Protein AF-A0A8J7W467-F1 (afdb_monomer)

Organism: NCBI:txid2818044

Nearest PDB structures (foldseek):
  3leo-assembly1_A  TM=3.053E-01  e=1.108E+00  Homo sapiens
  3s84-assembly1_A  TM=3.908E-01  e=4.730E+00  Homo sapiens

Radius of gyration: 17.19 Å; Cα contacts (8 Å, |Δi|>4): 139; chains: 1; bounding box: 41×31×49 Å

Structure (mmCIF, N/CA/C/O backbone):
data_AF-A0A8J7W467-F1
#
_entry.id   AF-A0A8J7W467-F1
#
loop_
_atom_site.group_PDB
_atom_site.id
_atom_site.type_symbol
_atom_site.label_atom_id
_atom_site.label_alt_id
_atom_site.label_comp_id
_atom_site.label_asym_id
_atom_site.label_entity_id
_atom_site.label_seq_id
_atom_site.pdbx_PDB_ins_code
_atom_site.Cartn_x
_atom_site.Cartn_y
_atom_site.Cartn_z
_atom_site.occupancy
_atom_site.B_iso_or_equiv
_atom_site.auth_seq_id
_atom_site.auth_comp_id
_atom_site.auth_asym_id
_atom_site.auth_atom_id
_atom_site.pdbx_PDB_model_num
ATOM 1 N N . MET A 1 1 ? -21.017 16.724 12.063 1.00 42.22 1 MET A N 1
ATOM 2 C CA . MET A 1 1 ? -20.110 16.204 11.016 1.00 42.22 1 MET A CA 1
ATOM 3 C C . MET A 1 1 ? -18.744 16.895 11.123 1.00 42.22 1 MET A C 1
ATOM 5 O O . MET A 1 1 ? -18.321 17.548 10.190 1.00 42.22 1 MET A O 1
ATOM 9 N N . ASN A 1 2 ? -18.079 16.791 12.285 1.00 48.69 2 ASN A N 1
ATOM 10 C CA . ASN A 1 2 ? -16.780 17.417 12.585 1.00 48.69 2 ASN A CA 1
ATOM 11 C C . ASN A 1 2 ? -16.008 16.521 13.569 1.00 48.69 2 ASN A C 1
ATOM 13 O O . ASN A 1 2 ? -16.052 16.735 14.772 1.00 48.69 2 ASN A O 1
ATOM 17 N N . HIS A 1 3 ? -15.360 15.471 13.064 1.00 46.41 3 HIS A N 1
ATOM 18 C CA . HIS A 1 3 ? -14.380 14.682 13.828 1.00 46.41 3 HIS A CA 1
ATOM 19 C C . HIS A 1 3 ? -13.317 14.050 12.914 1.00 46.41 3 HIS A C 1
ATOM 21 O O . HIS A 1 3 ? -12.731 13.018 13.239 1.00 46.41 3 HIS A O 1
ATOM 27 N N . LEU A 1 4 ? -13.049 14.675 11.763 1.00 53.81 4 LEU A N 1
ATOM 28 C CA . LEU A 1 4 ? -11.919 14.307 10.920 1.00 53.81 4 LEU A CA 1
ATOM 29 C C . LEU A 1 4 ? -10.632 14.668 11.674 1.00 53.81 4 LEU A C 1
ATOM 31 O O . LEU A 1 4 ? -10.188 15.814 11.691 1.00 53.81 4 LEU A O 1
ATOM 35 N N . ASN A 1 5 ? -10.087 13.679 12.377 1.00 59.66 5 ASN A N 1
ATOM 36 C CA . ASN A 1 5 ? -8.847 13.757 13.138 1.00 59.66 5 ASN A CA 1
ATOM 37 C C . ASN A 1 5 ? -7.756 14.354 12.243 1.00 59.66 5 ASN A C 1
ATOM 39 O O . ASN A 1 5 ? -7.439 13.731 11.240 1.00 59.66 5 ASN A O 1
ATOM 43 N N . LYS A 1 6 ? -7.152 15.497 12.593 1.00 59.50 6 LYS A N 1
ATOM 44 C CA . LYS A 1 6 ? -6.148 16.233 11.782 1.00 59.50 6 LYS A CA 1
ATOM 45 C C . LYS A 1 6 ? -5.041 15.348 11.153 1.00 59.50 6 LYS A C 1
ATOM 47 O O . LYS A 1 6 ? -4.433 15.723 10.159 1.00 59.50 6 LYS A O 1
ATOM 52 N N . ASN A 1 7 ? -4.842 14.141 11.683 1.00 75.50 7 ASN A N 1
ATOM 53 C CA . ASN A 1 7 ? -3.916 13.113 11.215 1.00 75.50 7 ASN A CA 1
ATOM 54 C C . ASN A 1 7 ? -4.375 12.291 9.983 1.00 75.50 7 ASN A C 1
ATOM 56 O O . ASN A 1 7 ? -3.542 11.570 9.439 1.00 75.50 7 ASN A O 1
ATOM 60 N N . TYR A 1 8 ? -5.632 12.357 9.511 1.00 81.38 8 TYR A N 1
ATOM 61 C CA . TYR A 1 8 ? -6.078 11.564 8.340 1.00 81.38 8 TYR A CA 1
ATOM 62 C C . TYR A 1 8 ? -5.351 11.982 7.054 1.00 81.38 8 TYR A C 1
ATOM 64 O O . TYR A 1 8 ? -4.983 11.138 6.237 1.00 81.38 8 TYR A O 1
ATOM 72 N N . TRP A 1 9 ? -5.097 13.283 6.898 1.00 83.75 9 TRP A N 1
ATOM 73 C CA . TRP A 1 9 ? -4.407 13.827 5.731 1.00 83.75 9 TRP A CA 1
ATOM 74 C C . TRP A 1 9 ? -2.929 13.420 5.717 1.00 83.75 9 TRP A C 1
ATOM 76 O O . TRP A 1 9 ? -2.364 13.116 4.671 1.00 83.75 9 TRP A O 1
ATOM 86 N N . PHE A 1 10 ? -2.327 13.314 6.904 1.00 87.38 10 PHE A N 1
ATOM 87 C CA . PHE A 1 10 ? -0.967 12.812 7.061 1.00 87.38 10 PHE A CA 1
ATOM 88 C C . PHE A 1 10 ? -0.869 11.320 6.705 1.00 87.38 10 PHE A C 1
ATOM 90 O O . PHE A 1 10 ? 0.036 10.924 5.977 1.00 87.38 10 PHE A O 1
ATOM 97 N N . GLN A 1 11 ? -1.842 10.506 7.135 1.00 88.00 11 GLN A N 1
ATOM 98 C CA . GLN A 1 11 ? -1.940 9.094 6.740 1.00 88.00 11 GLN A CA 1
ATOM 99 C C . GLN A 1 11 ? -2.128 8.938 5.226 1.00 88.00 11 GLN A C 1
ATOM 101 O O . GLN A 1 11 ? -1.438 8.139 4.599 1.00 88.00 11 GLN A O 1
ATOM 106 N N . PHE A 1 12 ? -3.009 9.747 4.629 1.00 92.12 12 PHE A N 1
ATOM 107 C CA . PHE A 1 12 ? -3.215 9.784 3.181 1.00 92.12 12 PHE A CA 1
ATOM 108 C C . PHE A 1 12 ? -1.903 10.045 2.429 1.00 92.12 12 PHE A C 1
ATOM 110 O O . PHE A 1 12 ? -1.560 9.297 1.512 1.00 92.12 12 PHE A O 1
ATOM 117 N N . LEU A 1 13 ? -1.151 11.071 2.839 1.00 92.00 13 LEU A N 1
ATOM 118 C CA . LEU A 1 13 ? 0.124 11.416 2.213 1.00 92.00 13 LEU A CA 1
ATOM 119 C C . LEU A 1 13 ? 1.161 10.307 2.367 1.00 92.00 13 LEU A C 1
ATOM 121 O O . LEU A 1 13 ? 1.781 9.932 1.377 1.00 92.00 13 LEU A O 1
ATOM 125 N N . ILE A 1 14 ? 1.325 9.754 3.572 1.00 92.50 14 ILE A N 1
ATOM 126 C CA . ILE A 1 14 ? 2.280 8.665 3.820 1.00 92.50 14 ILE A CA 1
ATOM 127 C C . ILE A 1 14 ? 1.981 7.473 2.913 1.00 92.50 14 ILE A C 1
ATOM 129 O O . ILE A 1 14 ? 2.880 6.984 2.233 1.00 92.50 14 ILE A O 1
ATOM 133 N N . PHE A 1 15 ? 0.724 7.027 2.865 1.00 92.88 15 PHE A N 1
ATOM 134 C CA . PHE A 1 15 ? 0.342 5.875 2.051 1.00 92.88 15 PHE A CA 1
ATOM 135 C C . PHE A 1 15 ? 0.471 6.144 0.557 1.00 92.88 15 PHE A C 1
ATOM 137 O O . PHE A 1 15 ? 0.941 5.274 -0.173 1.00 92.88 15 PHE A O 1
ATOM 144 N N . THR A 1 16 ? 0.102 7.343 0.106 1.00 93.25 16 THR A N 1
ATOM 145 C CA . THR A 1 16 ? 0.242 7.737 -1.300 1.00 93.25 16 THR A CA 1
ATOM 146 C C . THR A 1 16 ? 1.711 7.746 -1.709 1.00 93.25 16 THR A C 1
ATOM 148 O O . THR A 1 16 ? 2.073 7.118 -2.698 1.00 93.25 16 THR A O 1
ATOM 151 N N . ILE A 1 17 ? 2.576 8.400 -0.927 1.00 94.19 17 ILE A N 1
ATOM 152 C CA . ILE A 1 17 ? 4.014 8.488 -1.213 1.00 94.19 17 ILE A CA 1
ATOM 153 C C . ILE A 1 17 ? 4.657 7.100 -1.151 1.00 94.19 17 ILE A C 1
ATOM 155 O O . ILE A 1 17 ? 5.427 6.746 -2.039 1.00 94.19 17 ILE A O 1
ATOM 159 N N . SER A 1 18 ? 4.325 6.297 -0.137 1.00 93.31 18 SER A N 1
ATOM 160 C CA . SER A 1 18 ? 4.877 4.951 0.026 1.00 93.31 18 SER A CA 1
ATOM 161 C C . SER A 1 18 ? 4.454 4.011 -1.105 1.00 93.31 18 SER A C 1
ATOM 163 O O . SER A 1 18 ? 5.307 3.324 -1.664 1.00 93.31 18 SER A O 1
ATOM 165 N N . SER A 1 19 ? 3.173 4.019 -1.486 1.00 92.75 19 SER A N 1
ATOM 166 C CA . SER A 1 19 ? 2.662 3.189 -2.586 1.00 92.75 19 SER A CA 1
ATOM 167 C C . SER A 1 19 ? 3.256 3.625 -3.920 1.00 92.75 19 SER A C 1
ATOM 169 O O . SER A 1 19 ? 3.707 2.787 -4.697 1.00 92.75 19 SER A O 1
ATOM 171 N N . PHE A 1 20 ? 3.335 4.937 -4.156 1.00 93.06 20 PHE A N 1
ATOM 172 C CA . PHE A 1 20 ? 3.939 5.478 -5.368 1.00 93.06 20 PHE A CA 1
ATOM 173 C C . PHE A 1 20 ? 5.413 5.103 -5.468 1.00 93.06 20 PHE A C 1
ATOM 175 O O . PHE A 1 20 ? 5.857 4.651 -6.520 1.00 93.06 20 PHE A O 1
ATOM 182 N N . ALA A 1 21 ? 6.161 5.228 -4.368 1.00 91.81 21 ALA A N 1
ATOM 183 C CA . ALA A 1 21 ? 7.556 4.818 -4.315 1.00 91.81 21 ALA A CA 1
ATOM 184 C C . ALA A 1 21 ? 7.711 3.327 -4.639 1.00 91.81 21 ALA A C 1
ATOM 186 O O . ALA A 1 21 ? 8.550 2.983 -5.464 1.00 91.81 21 ALA A O 1
ATOM 187 N N . MET A 1 22 ? 6.881 2.448 -4.070 1.00 91.81 22 MET A N 1
ATOM 188 C CA . MET A 1 22 ? 6.924 1.014 -4.379 1.00 91.81 22 MET A CA 1
ATOM 189 C C . MET A 1 22 ? 6.645 0.722 -5.863 1.00 91.81 22 MET A C 1
ATOM 191 O O . MET A 1 22 ? 7.443 0.058 -6.522 1.00 91.81 22 MET A O 1
ATOM 195 N N . ILE A 1 23 ? 5.574 1.281 -6.436 1.00 89.94 23 ILE A N 1
ATOM 196 C CA . ILE A 1 23 ? 5.261 1.091 -7.864 1.00 89.94 23 ILE A CA 1
ATOM 197 C C . ILE A 1 23 ? 6.405 1.612 -8.744 1.00 89.94 23 ILE A C 1
ATOM 199 O O . ILE A 1 23 ? 6.855 0.932 -9.668 1.00 89.94 23 ILE A O 1
ATOM 203 N N . PHE A 1 24 ? 6.910 2.807 -8.434 1.00 87.81 24 PHE A N 1
ATOM 204 C CA . PHE A 1 24 ? 7.985 3.438 -9.188 1.00 87.81 24 PHE A CA 1
ATOM 205 C C . PHE A 1 24 ? 9.284 2.628 -9.141 1.00 87.81 24 PHE A C 1
ATOM 207 O O . PHE A 1 24 ? 9.931 2.460 -10.175 1.00 87.81 24 PHE A O 1
ATOM 214 N N . LEU A 1 25 ? 9.654 2.101 -7.969 1.00 86.25 25 LEU A N 1
ATOM 215 C CA . LEU A 1 25 ? 10.818 1.227 -7.812 1.00 86.25 25 LEU A CA 1
ATOM 216 C C . LEU A 1 25 ? 10.654 -0.054 -8.635 1.00 86.25 25 LEU A C 1
ATOM 218 O O . LEU A 1 25 ? 11.575 -0.418 -9.362 1.00 86.25 25 LEU A O 1
ATOM 222 N N . GLY A 1 26 ? 9.476 -0.684 -8.595 1.00 81.44 26 GLY A N 1
ATOM 223 C CA . GLY A 1 26 ? 9.186 -1.865 -9.410 1.00 81.44 26 GLY A CA 1
ATOM 224 C C . GLY A 1 26 ? 9.409 -1.618 -10.895 1.00 81.44 26 GLY A C 1
ATOM 225 O O . GLY A 1 26 ? 10.168 -2.320 -11.548 1.00 81.44 26 GLY A O 1
ATOM 226 N N . ILE A 1 27 ? 8.802 -0.571 -11.435 1.00 80.44 27 ILE A N 1
ATOM 227 C CA . ILE A 1 27 ? 8.792 -0.369 -12.887 1.00 80.44 27 ILE A CA 1
ATOM 228 C C . ILE A 1 27 ? 10.126 0.189 -13.388 1.00 80.44 27 ILE A C 1
ATOM 230 O O . ILE A 1 27 ? 10.632 -0.237 -14.426 1.00 80.44 27 ILE A O 1
ATOM 234 N N . ARG A 1 28 ? 10.720 1.140 -12.658 1.00 77.62 28 ARG A N 1
ATOM 235 C CA . ARG A 1 28 ? 11.944 1.811 -13.107 1.00 77.62 28 ARG A CA 1
ATOM 236 C C . ARG A 1 28 ? 13.196 0.980 -12.860 1.00 77.62 28 ARG A C 1
ATOM 238 O O . ARG A 1 28 ? 14.083 0.981 -13.706 1.00 77.62 28 ARG A O 1
ATOM 245 N N . ILE A 1 29 ? 13.301 0.346 -11.692 1.00 71.62 29 ILE A N 1
ATOM 246 C CA . ILE A 1 29 ? 14.526 -0.355 -11.289 1.00 71.62 29 ILE A CA 1
ATOM 247 C C . ILE A 1 29 ? 14.471 -1.820 -11.705 1.00 71.62 29 ILE A C 1
ATOM 249 O O . ILE A 1 29 ? 15.485 -2.337 -12.157 1.00 71.62 29 ILE A O 1
ATOM 253 N N . ILE A 1 30 ? 13.314 -2.478 -11.571 1.00 70.19 30 ILE A N 1
ATOM 254 C CA . ILE A 1 30 ? 13.206 -3.922 -11.823 1.00 70.19 30 ILE A CA 1
ATOM 255 C C . ILE A 1 30 ? 12.882 -4.205 -13.292 1.00 70.19 30 ILE A C 1
ATOM 257 O O . ILE A 1 30 ? 13.558 -5.026 -13.902 1.00 70.19 30 ILE A O 1
ATOM 261 N N . SER A 1 31 ? 11.912 -3.502 -13.888 1.00 67.25 31 SER A N 1
ATOM 262 C CA . SER A 1 31 ? 11.560 -3.712 -15.306 1.00 67.25 31 SER A CA 1
ATOM 263 C C . SER A 1 31 ? 12.447 -2.934 -16.295 1.00 67.25 31 SER A C 1
ATOM 265 O O . SER A 1 31 ? 12.306 -3.129 -17.500 1.00 67.25 31 SER A O 1
ATOM 267 N N . TYR A 1 32 ? 13.338 -2.044 -15.823 1.00 68.56 32 TYR A N 1
ATOM 268 C CA . TYR A 1 32 ? 14.253 -1.195 -16.622 1.00 68.56 32 TYR A CA 1
ATOM 269 C C . TYR A 1 32 ? 13.603 -0.435 -17.797 1.00 68.56 32 TYR A C 1
ATOM 271 O O . TYR A 1 32 ? 14.279 -0.017 -18.740 1.00 68.56 32 TYR A O 1
ATOM 279 N N . LYS A 1 33 ? 12.285 -0.227 -17.762 1.00 68.50 33 LYS A N 1
ATOM 280 C CA . LYS A 1 33 ? 11.549 0.430 -18.846 1.00 68.50 33 LYS A CA 1
ATOM 281 C C . LYS A 1 33 ? 11.545 1.940 -18.687 1.00 68.50 33 LYS A C 1
ATOM 283 O O . LYS A 1 33 ? 11.493 2.475 -17.579 1.00 68.50 33 LYS A O 1
ATOM 288 N N . LEU A 1 34 ? 11.546 2.638 -19.823 1.00 66.44 34 LEU A N 1
ATOM 289 C CA . LEU A 1 34 ? 11.301 4.074 -19.845 1.00 66.44 34 LEU A CA 1
ATOM 290 C C . LEU A 1 34 ? 9.847 4.329 -19.429 1.00 66.44 34 LEU A C 1
ATOM 292 O O . LEU A 1 34 ? 8.914 3.909 -20.114 1.00 66.44 34 LEU A O 1
ATOM 296 N N . LEU A 1 35 ? 9.651 5.027 -18.311 1.00 71.19 35 LEU A N 1
ATOM 297 C CA . LEU A 1 35 ? 8.327 5.506 -17.937 1.00 71.19 35 LEU A CA 1
ATOM 298 C C . LEU A 1 35 ? 7.952 6.680 -18.847 1.00 71.19 35 LEU A C 1
ATOM 300 O O . LEU A 1 35 ? 8.612 7.720 -18.831 1.00 71.19 35 LEU A O 1
AT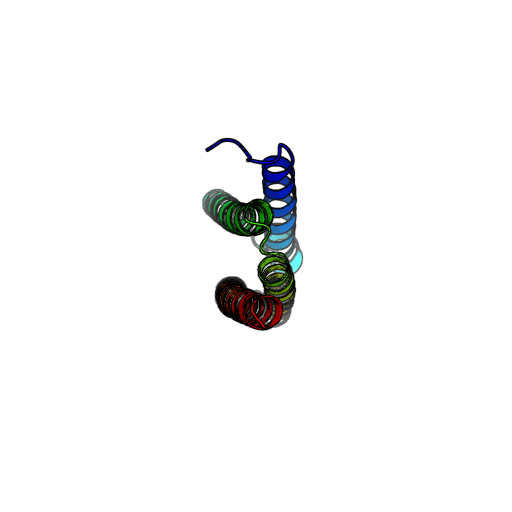OM 304 N N . THR A 1 36 ? 6.874 6.529 -19.613 1.00 82.06 36 THR A N 1
ATOM 305 C CA . THR A 1 36 ? 6.217 7.661 -20.271 1.00 82.06 36 THR A CA 1
ATOM 306 C C . THR A 1 36 ? 5.535 8.542 -19.220 1.00 82.06 36 THR A C 1
ATOM 308 O O . THR A 1 36 ? 5.163 8.071 -18.141 1.00 82.06 36 THR A O 1
ATOM 311 N N . GLY A 1 37 ? 5.348 9.831 -19.524 1.00 79.38 37 GLY A N 1
ATOM 312 C CA . GLY A 1 37 ? 4.660 10.758 -18.615 1.00 79.38 37 GLY A CA 1
ATOM 313 C C . GLY A 1 37 ? 3.241 10.299 -18.252 1.00 79.38 37 GLY A C 1
ATOM 314 O O . GLY A 1 37 ? 2.819 10.443 -17.107 1.00 79.38 37 GLY A O 1
ATOM 315 N N . GLU A 1 38 ? 2.544 9.665 -19.197 1.00 84.12 38 GLU A N 1
ATOM 316 C CA . GLU A 1 38 ? 1.213 9.081 -18.993 1.00 84.12 38 GLU A CA 1
ATOM 317 C C . GLU A 1 38 ? 1.225 7.956 -17.949 1.00 84.12 38 GLU A C 1
ATOM 319 O O . GLU A 1 38 ? 0.381 7.935 -17.052 1.00 84.12 38 GLU A O 1
ATOM 324 N N . ASN A 1 39 ? 2.224 7.069 -17.995 1.00 83.62 39 ASN A N 1
ATOM 325 C CA . ASN A 1 39 ? 2.352 5.973 -17.034 1.00 83.62 39 ASN A CA 1
ATOM 326 C C . ASN A 1 39 ? 2.619 6.501 -15.620 1.00 83.62 39 ASN A C 1
ATOM 328 O O . ASN A 1 39 ? 2.008 6.040 -14.658 1.00 83.62 39 ASN A O 1
ATOM 332 N N . VAL A 1 40 ? 3.488 7.509 -15.486 1.00 86.62 40 VAL A N 1
ATOM 333 C CA . VAL A 1 40 ? 3.762 8.154 -14.190 1.00 86.62 40 VAL A CA 1
ATOM 334 C C . VAL A 1 40 ? 2.481 8.730 -13.589 1.00 86.62 40 VAL A C 1
ATOM 336 O O . VAL A 1 40 ? 2.217 8.539 -12.400 1.00 86.62 40 VAL A O 1
ATOM 339 N N . LEU A 1 41 ? 1.672 9.404 -14.408 1.00 89.12 41 LEU A N 1
ATOM 340 C CA . LEU A 1 41 ? 0.411 9.993 -13.974 1.00 89.12 41 LEU A CA 1
ATOM 341 C C . LEU A 1 41 ? -0.594 8.910 -13.548 1.00 89.12 41 LEU A C 1
ATOM 343 O O . LEU A 1 41 ? -1.227 9.047 -12.502 1.00 89.12 41 LEU A O 1
ATOM 347 N N . ALA A 1 42 ? -0.681 7.799 -14.283 1.00 89.50 42 ALA A N 1
ATOM 348 C CA . ALA A 1 42 ? -1.518 6.660 -13.906 1.00 89.50 42 ALA A CA 1
ATOM 349 C C . ALA A 1 42 ? -1.102 6.048 -12.554 1.00 89.50 42 ALA A C 1
ATOM 351 O O . ALA A 1 42 ? -1.955 5.794 -11.701 1.00 89.50 42 ALA A O 1
ATOM 352 N N . PHE A 1 43 ? 0.201 5.871 -12.305 1.00 88.94 43 PHE A N 1
ATOM 353 C CA . PHE A 1 43 ? 0.696 5.347 -11.024 1.00 88.94 43 PHE A CA 1
ATOM 354 C C . PHE A 1 43 ? 0.480 6.318 -9.866 1.00 88.94 43 PHE A C 1
ATOM 356 O O . PHE A 1 43 ? 0.208 5.884 -8.744 1.00 88.94 43 PHE A O 1
ATOM 363 N N . LEU A 1 44 ? 0.556 7.625 -10.124 1.00 91.88 44 LEU A N 1
ATOM 364 C CA . LEU A 1 44 ? 0.231 8.649 -9.137 1.00 91.88 44 LEU A CA 1
ATOM 365 C C . LEU A 1 44 ? -1.243 8.556 -8.725 1.00 91.88 44 LEU A C 1
ATOM 367 O O . LEU A 1 44 ? -1.535 8.495 -7.532 1.00 91.88 44 LEU A O 1
ATOM 371 N N . ILE A 1 45 ? -2.158 8.487 -9.699 1.00 93.44 45 ILE A N 1
ATOM 372 C CA . ILE A 1 45 ? -3.599 8.341 -9.442 1.00 93.44 45 ILE A CA 1
ATOM 373 C C . ILE A 1 45 ? -3.871 7.059 -8.656 1.00 93.44 45 ILE A C 1
ATOM 375 O O . ILE A 1 45 ? -4.569 7.099 -7.644 1.00 93.44 45 ILE A O 1
ATOM 379 N N . LEU A 1 46 ? -3.287 5.933 -9.073 1.00 91.94 46 LEU A N 1
ATOM 380 C CA . LEU A 1 46 ? -3.427 4.665 -8.361 1.00 91.94 46 LEU A CA 1
ATOM 381 C C . LEU A 1 46 ? -2.977 4.786 -6.900 1.00 91.94 46 LEU A C 1
ATOM 383 O O . LEU A 1 46 ? -3.693 4.392 -5.982 1.00 91.94 46 LEU A O 1
ATOM 387 N N . SER A 1 47 ? -1.816 5.393 -6.674 1.00 94.31 47 SER A N 1
ATOM 388 C CA . SER A 1 47 ? -1.271 5.582 -5.330 1.00 94.31 47 SER A CA 1
ATOM 389 C C . SER A 1 47 ? -2.152 6.489 -4.474 1.00 94.31 47 SER A C 1
ATOM 391 O O . SER A 1 47 ? -2.329 6.225 -3.286 1.00 94.31 47 SER A O 1
ATOM 393 N N . MET A 1 48 ? -2.755 7.522 -5.071 1.00 95.06 48 MET A N 1
ATOM 394 C CA . MET A 1 48 ? -3.737 8.368 -4.393 1.00 95.06 48 MET A CA 1
ATOM 395 C C . MET A 1 48 ? -4.998 7.583 -4.026 1.00 95.06 48 MET A C 1
ATOM 397 O O . MET A 1 48 ? -5.506 7.752 -2.924 1.00 95.06 48 MET A O 1
ATOM 401 N N . ILE A 1 49 ? -5.494 6.697 -4.893 1.00 95.38 49 ILE A N 1
ATOM 402 C CA . ILE A 1 49 ? -6.653 5.846 -4.581 1.00 95.38 49 ILE A CA 1
ATOM 403 C C . ILE A 1 49 ? -6.342 4.947 -3.377 1.00 95.38 49 ILE A C 1
ATOM 405 O O . ILE A 1 49 ? -7.119 4.908 -2.423 1.00 95.38 49 ILE A O 1
ATOM 409 N N . LEU A 1 50 ? -5.183 4.283 -3.371 1.00 94.50 50 LEU A N 1
ATOM 410 C CA . LEU A 1 50 ? -4.749 3.450 -2.243 1.00 94.50 50 LEU A CA 1
ATOM 411 C C . LEU A 1 50 ? -4.587 4.269 -0.953 1.00 94.50 50 LEU A C 1
ATOM 413 O O . LEU A 1 50 ? -5.020 3.842 0.121 1.00 94.50 50 LEU A O 1
ATOM 417 N N . GLY A 1 51 ? -4.029 5.477 -1.061 1.00 93.88 51 GLY A N 1
ATOM 418 C CA . GLY A 1 51 ? -3.931 6.426 0.043 1.00 93.88 51 GLY A CA 1
ATOM 419 C C . GLY A 1 51 ? -5.292 6.859 0.583 1.00 93.88 51 GLY A C 1
ATOM 420 O O . GLY A 1 51 ? -5.473 6.918 1.801 1.00 93.88 51 GLY A O 1
ATOM 421 N N . LEU A 1 52 ? -6.260 7.146 -0.296 1.00 94.56 52 LEU A N 1
ATOM 422 C CA . LEU A 1 52 ? -7.623 7.534 0.079 1.00 94.56 52 LEU A CA 1
ATOM 423 C C . LEU A 1 52 ? -8.325 6.403 0.823 1.00 94.56 52 LEU A C 1
ATOM 425 O O . LEU A 1 52 ? -8.926 6.646 1.867 1.00 94.56 52 LEU A O 1
ATOM 429 N N . ILE A 1 53 ? -8.210 5.173 0.322 1.00 94.56 53 ILE A N 1
ATOM 430 C CA . ILE A 1 53 ? -8.786 3.985 0.955 1.00 94.56 53 ILE A CA 1
ATOM 431 C C . ILE A 1 53 ? -8.198 3.789 2.356 1.00 94.56 53 ILE A C 1
ATOM 433 O O . ILE A 1 53 ? -8.945 3.705 3.332 1.00 94.56 53 ILE A O 1
ATOM 437 N N . SER A 1 54 ? -6.867 3.776 2.476 1.00 93.06 54 SER A N 1
ATOM 438 C CA . SER A 1 54 ? -6.184 3.596 3.764 1.00 93.06 54 SER A CA 1
ATOM 439 C C . SER A 1 54 ? -6.549 4.700 4.766 1.00 93.06 54 SER A C 1
ATOM 441 O O . SER A 1 54 ? -6.917 4.427 5.912 1.00 93.06 54 SER A O 1
ATOM 443 N N . SER A 1 55 ? -6.545 5.961 4.320 1.00 92.50 55 SER A N 1
ATOM 444 C CA . SER A 1 55 ? -6.951 7.104 5.145 1.00 92.50 55 SER A CA 1
ATOM 445 C C . SER A 1 55 ? -8.427 7.035 5.555 1.00 92.50 55 SER A C 1
ATOM 447 O O . SER A 1 55 ? -8.762 7.345 6.700 1.00 92.50 55 SER A O 1
ATOM 449 N N . GLY A 1 56 ? -9.306 6.569 4.665 1.00 91.88 56 GLY A N 1
ATOM 450 C CA . GLY A 1 56 ? -10.722 6.341 4.945 1.00 91.88 56 GLY A CA 1
ATOM 451 C C . GLY A 1 56 ? -10.930 5.302 6.045 1.00 91.88 56 GLY A C 1
ATOM 452 O O . GLY A 1 56 ? -11.586 5.595 7.046 1.00 91.88 56 GLY A O 1
ATOM 453 N N . LEU A 1 57 ? -10.295 4.132 5.919 1.00 92.19 57 LEU A N 1
ATOM 454 C CA . LEU A 1 57 ? -10.328 3.076 6.939 1.00 92.19 57 LEU A CA 1
ATOM 455 C C . LEU A 1 57 ? -9.801 3.583 8.290 1.00 92.19 57 LEU A C 1
ATOM 457 O O . LEU A 1 57 ? -10.416 3.348 9.334 1.00 92.19 57 LEU A O 1
ATOM 461 N N . TYR A 1 58 ? -8.712 4.356 8.271 1.00 90.00 58 TYR A N 1
ATOM 462 C CA . TYR A 1 58 ? -8.159 4.985 9.469 1.00 90.00 58 TYR A CA 1
ATOM 463 C C . TYR A 1 58 ? -9.130 5.994 10.103 1.00 90.00 58 TYR A C 1
ATOM 465 O O . TYR A 1 58 ? -9.355 5.967 11.316 1.00 90.00 58 TYR A O 1
ATOM 473 N N . SER A 1 59 ? -9.744 6.869 9.300 1.00 88.88 59 SER A N 1
ATOM 474 C CA . SER A 1 59 ? -10.684 7.890 9.776 1.00 88.88 59 SER A CA 1
ATOM 475 C C . SER A 1 59 ? -11.950 7.274 10.374 1.00 88.88 59 SER A C 1
ATOM 477 O O . SER A 1 59 ? -12.470 7.779 11.370 1.00 88.88 59 SER A O 1
ATOM 479 N N . MET A 1 60 ? -12.427 6.165 9.806 1.00 88.12 60 MET A N 1
ATOM 480 C CA . MET A 1 60 ? -13.575 5.406 10.317 1.00 88.12 60 MET A CA 1
ATOM 481 C C . MET A 1 60 ? -13.222 4.528 11.526 1.00 88.12 60 MET A C 1
ATOM 483 O O . MET A 1 60 ? -14.108 3.926 12.126 1.00 88.12 60 MET A O 1
ATOM 487 N N . ARG A 1 61 ? -11.942 4.498 11.932 1.00 87.06 61 ARG A N 1
ATOM 488 C CA . ARG A 1 61 ? -11.403 3.656 13.012 1.00 87.06 61 ARG A CA 1
ATOM 489 C C . ARG A 1 61 ? -11.586 2.152 12.762 1.00 87.06 61 ARG A C 1
ATOM 491 O O . ARG A 1 61 ? -11.576 1.387 13.725 1.00 87.06 61 ARG A O 1
ATOM 498 N N . TYR A 1 62 ? -11.682 1.733 11.499 1.00 90.56 62 TYR A N 1
ATOM 499 C CA . TYR A 1 62 ? -11.742 0.325 11.100 1.00 90.56 62 TYR A CA 1
ATOM 500 C C . TYR A 1 62 ? -10.344 -0.291 11.131 1.00 90.56 62 TYR A C 1
ATOM 502 O O . TYR A 1 62 ? -9.670 -0.441 10.110 1.00 90.56 62 TYR A O 1
ATOM 510 N N . LYS A 1 63 ? -9.864 -0.564 12.349 1.00 90.00 63 LYS A N 1
ATOM 511 C CA . LYS A 1 63 ? -8.484 -0.999 12.595 1.00 90.00 63 LYS A CA 1
ATOM 512 C C . LYS A 1 63 ? -8.200 -2.355 11.960 1.00 90.00 63 LYS A C 1
ATOM 514 O O . LYS A 1 63 ? -7.131 -2.527 11.380 1.00 90.00 63 LYS A O 1
ATOM 519 N N . THR A 1 64 ? -9.135 -3.297 12.056 1.00 91.56 64 THR A N 1
ATOM 520 C CA . THR A 1 64 ? -8.956 -4.654 11.532 1.00 91.56 64 THR A CA 1
ATOM 521 C C . THR A 1 64 ? -8.965 -4.627 10.011 1.00 91.56 64 THR A C 1
ATOM 523 O O . THR A 1 64 ? -8.052 -5.171 9.389 1.00 91.56 64 THR A O 1
ATOM 526 N N . ALA A 1 65 ? -9.921 -3.910 9.411 1.00 95.25 65 ALA A N 1
ATOM 527 C CA . ALA A 1 65 ? -9.960 -3.722 7.962 1.00 95.25 65 ALA A CA 1
ATOM 528 C C . ALA A 1 65 ? -8.690 -3.041 7.429 1.00 95.25 65 ALA A C 1
ATOM 530 O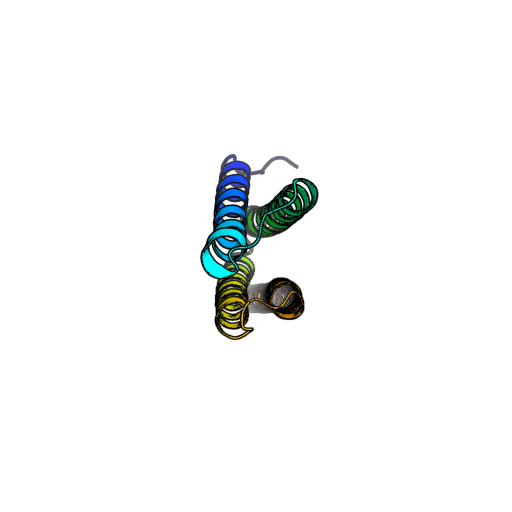 O . ALA A 1 65 ? -8.121 -3.491 6.437 1.00 95.25 65 ALA A O 1
ATOM 531 N N . GLY A 1 66 ? -8.213 -1.995 8.114 1.00 93.00 66 GLY A N 1
ATOM 532 C CA . GLY A 1 66 ? -6.981 -1.293 7.757 1.00 93.00 66 GLY A CA 1
ATOM 533 C C . GLY A 1 66 ? -5.751 -2.200 7.783 1.00 93.00 66 GLY A C 1
ATOM 534 O O . GLY A 1 66 ? -4.966 -2.187 6.841 1.00 93.00 66 GLY A O 1
ATOM 535 N N . ILE A 1 67 ? -5.601 -3.030 8.819 1.00 94.50 67 ILE A N 1
ATOM 536 C CA . ILE A 1 67 ? -4.478 -3.975 8.924 1.00 94.50 67 ILE A CA 1
ATOM 537 C C . ILE A 1 67 ? -4.524 -5.002 7.788 1.00 94.50 67 ILE A C 1
ATOM 539 O O . ILE A 1 67 ? -3.517 -5.205 7.113 1.00 94.50 67 ILE A O 1
ATOM 543 N N . ILE A 1 68 ? -5.685 -5.618 7.543 1.00 96.94 68 ILE A N 1
ATOM 544 C CA . ILE A 1 68 ? -5.842 -6.627 6.483 1.00 96.94 68 ILE A CA 1
ATOM 545 C C . ILE A 1 68 ? -5.547 -6.019 5.106 1.00 96.94 68 ILE A C 1
ATOM 547 O O . ILE A 1 68 ? -4.836 -6.631 4.311 1.00 96.94 68 ILE A O 1
ATOM 551 N N . PHE A 1 69 ? -6.022 -4.798 4.849 1.00 96.44 69 PHE A N 1
ATOM 552 C CA . PHE A 1 69 ? -5.751 -4.075 3.608 1.00 96.44 69 PHE A CA 1
ATOM 553 C C . PHE A 1 69 ? -4.256 -3.779 3.404 1.00 96.44 69 PHE A C 1
ATOM 555 O O . PHE A 1 69 ? -3.735 -3.931 2.303 1.00 96.44 69 PHE A O 1
ATOM 562 N N . ILE A 1 70 ? -3.533 -3.396 4.461 1.00 94.69 70 ILE A N 1
ATOM 563 C CA . ILE A 1 70 ? -2.082 -3.171 4.378 1.00 94.69 70 ILE A CA 1
ATOM 564 C C . ILE A 1 70 ? -1.350 -4.481 4.073 1.00 94.69 70 ILE A C 1
ATOM 566 O O . ILE A 1 70 ? -0.475 -4.506 3.210 1.00 94.69 70 ILE A O 1
ATOM 570 N N . PHE A 1 71 ? -1.709 -5.576 4.748 1.00 96.62 71 PHE A N 1
ATOM 571 C CA . PHE A 1 71 ? -1.089 -6.878 4.501 1.00 96.62 71 PHE A CA 1
ATOM 572 C C . PHE A 1 71 ? -1.343 -7.380 3.082 1.00 96.62 71 PHE A C 1
ATOM 574 O O . PHE A 1 71 ? -0.414 -7.861 2.436 1.00 96.62 71 PHE A O 1
ATOM 581 N N . SER A 1 72 ? -2.563 -7.235 2.569 1.00 96.88 72 SER A N 1
ATOM 582 C CA . SER A 1 72 ? -2.861 -7.636 1.197 1.00 96.88 72 SER A CA 1
ATOM 583 C C . SER A 1 72 ? -2.101 -6.787 0.181 1.00 96.88 72 SER A C 1
ATOM 585 O O . SER A 1 72 ? -1.587 -7.330 -0.790 1.00 96.88 72 SER A O 1
ATOM 587 N N . LEU A 1 73 ? -1.948 -5.480 0.422 1.00 95.38 73 LEU A N 1
ATOM 588 C CA . LEU A 1 73 ? -1.112 -4.625 -0.418 1.00 95.38 73 LEU A CA 1
ATOM 589 C C . LEU A 1 73 ? 0.346 -5.083 -0.429 1.00 95.38 73 LEU A C 1
ATOM 591 O O . LEU A 1 73 ? 0.944 -5.139 -1.498 1.00 95.38 73 LEU A O 1
ATOM 595 N N . LEU A 1 74 ? 0.910 -5.448 0.725 1.00 95.62 74 LEU A N 1
ATOM 596 C CA . LEU A 1 74 ? 2.276 -5.977 0.795 1.00 95.62 74 LEU A CA 1
ATOM 597 C C . LEU A 1 74 ? 2.431 -7.272 -0.015 1.00 95.62 74 LEU A C 1
ATOM 599 O O . LEU A 1 74 ? 3.420 -7.416 -0.732 1.00 95.62 74 LEU A O 1
ATOM 603 N N . ILE A 1 75 ? 1.451 -8.179 0.053 1.00 96.38 75 ILE A N 1
ATOM 604 C CA . ILE A 1 75 ? 1.431 -9.404 -0.762 1.00 96.38 75 ILE A CA 1
ATOM 605 C C . ILE A 1 75 ? 1.338 -9.052 -2.253 1.00 96.38 75 ILE A C 1
ATOM 607 O O . ILE A 1 75 ? 2.126 -9.552 -3.052 1.00 96.38 75 ILE A O 1
ATOM 611 N N . GLY A 1 76 ? 0.445 -8.132 -2.625 1.00 95.62 76 GLY A N 1
ATOM 612 C CA . GLY A 1 76 ? 0.298 -7.673 -4.006 1.00 95.62 76 GLY A CA 1
ATOM 613 C C . GLY A 1 76 ? 1.578 -7.048 -4.565 1.00 95.62 76 GLY A C 1
ATOM 614 O O . GLY A 1 76 ? 1.967 -7.350 -5.690 1.00 95.62 76 GLY A O 1
ATOM 615 N N . PHE A 1 77 ? 2.279 -6.231 -3.773 1.00 93.94 77 PHE A N 1
ATOM 616 C CA . PHE A 1 77 ? 3.581 -5.680 -4.154 1.00 93.94 77 PHE A CA 1
ATOM 617 C C . PHE A 1 77 ? 4.642 -6.763 -4.321 1.00 93.94 77 PHE A C 1
ATOM 619 O O . PHE A 1 77 ? 5.413 -6.726 -5.278 1.00 93.94 77 PHE A O 1
ATOM 626 N N . TYR A 1 78 ? 4.679 -7.731 -3.407 1.00 94.19 78 TYR A N 1
ATOM 627 C CA . TYR A 1 78 ? 5.615 -8.843 -3.478 1.00 94.19 78 TYR A CA 1
ATOM 628 C C . TYR A 1 78 ? 5.428 -9.668 -4.758 1.00 94.19 78 TYR A C 1
ATOM 630 O O . TYR A 1 78 ? 6.395 -9.903 -5.483 1.00 94.19 78 TYR A O 1
ATOM 638 N N . GLU A 1 79 ? 4.191 -10.050 -5.080 1.00 92.50 79 GLU A N 1
ATOM 639 C CA . GLU A 1 79 ? 3.887 -10.805 -6.299 1.00 92.50 79 GLU A CA 1
ATOM 640 C C . GLU A 1 79 ? 4.126 -9.988 -7.574 1.00 92.50 79 GLU A C 1
ATOM 642 O O . GLU A 1 79 ? 4.665 -10.514 -8.550 1.00 92.50 79 GLU A O 1
ATOM 647 N N . MET A 1 80 ? 3.808 -8.688 -7.556 1.00 91.94 80 MET A N 1
ATOM 648 C CA . MET A 1 80 ? 4.137 -7.776 -8.654 1.00 91.94 80 MET A C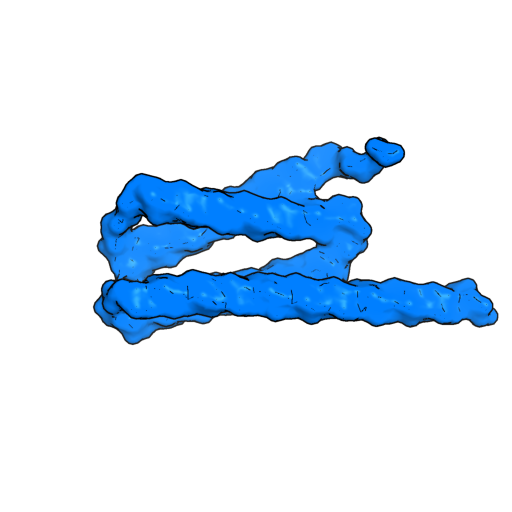A 1
ATOM 649 C C . MET A 1 80 ? 5.643 -7.797 -8.947 1.00 91.94 80 MET A C 1
ATOM 651 O O . MET A 1 80 ? 6.044 -7.982 -10.096 1.00 91.94 80 MET A O 1
ATOM 655 N N . TYR A 1 81 ? 6.489 -7.662 -7.921 1.00 90.25 81 TYR A N 1
ATOM 656 C CA . TYR A 1 81 ? 7.941 -7.694 -8.106 1.00 90.25 81 TYR A CA 1
ATOM 657 C C . TYR A 1 81 ? 8.451 -9.059 -8.569 1.00 90.25 81 TYR A C 1
ATOM 659 O O . TYR A 1 81 ? 9.350 -9.109 -9.409 1.00 90.25 81 TYR A O 1
ATOM 667 N N . GLN A 1 82 ? 7.884 -10.161 -8.067 1.00 89.00 82 GLN A N 1
ATOM 668 C CA . GLN A 1 82 ? 8.244 -11.493 -8.552 1.00 89.00 82 GLN A CA 1
ATOM 669 C C . GLN A 1 82 ? 7.969 -11.647 -10.049 1.00 89.00 82 GLN A C 1
ATOM 671 O O . GLN A 1 82 ? 8.816 -12.171 -10.771 1.00 89.00 82 GLN A O 1
ATOM 676 N N . LEU A 1 83 ? 6.821 -11.165 -10.533 1.00 88.31 83 LEU A N 1
ATOM 677 C CA . LEU A 1 83 ? 6.512 -11.207 -11.960 1.00 88.31 83 LEU A CA 1
ATOM 678 C C . LEU A 1 83 ? 7.448 -10.328 -12.782 1.00 88.31 83 LEU A C 1
ATOM 680 O O . LEU A 1 83 ? 7.869 -10.747 -13.859 1.00 88.31 83 LEU A O 1
ATOM 684 N N . PHE A 1 84 ? 7.814 -9.145 -12.291 1.00 84.75 84 PHE A N 1
ATOM 685 C CA . PHE A 1 84 ? 8.753 -8.273 -13.003 1.00 84.75 84 PHE A CA 1
ATOM 686 C C . PHE A 1 84 ? 10.130 -8.939 -13.141 1.00 84.75 84 PHE A C 1
ATOM 688 O O . PHE A 1 84 ? 10.732 -8.890 -14.211 1.00 84.75 84 PHE A O 1
ATOM 695 N N . LEU A 1 85 ? 10.585 -9.647 -12.101 1.00 83.94 85 LEU A N 1
ATOM 696 C CA . LEU A 1 85 ? 11.831 -10.417 -12.134 1.00 83.94 85 LEU A CA 1
ATOM 697 C C . LEU A 1 85 ? 11.744 -11.663 -13.031 1.00 83.94 85 LEU A C 1
ATOM 699 O O . LEU A 1 85 ? 12.686 -11.958 -13.762 1.00 83.94 85 LEU A O 1
ATOM 703 N N . GLY A 1 86 ? 10.635 -12.405 -12.973 1.00 77.06 86 GLY A N 1
ATOM 704 C CA . GLY A 1 86 ? 10.487 -13.691 -13.662 1.00 77.06 86 GLY A CA 1
ATOM 705 C C . GLY A 1 86 ? 10.123 -13.598 -15.147 1.00 77.06 86 GLY A C 1
ATOM 706 O O . GLY A 1 86 ? 10.338 -14.550 -15.890 1.00 77.06 86 GLY A O 1
ATOM 707 N N . SER A 1 87 ? 9.572 -12.471 -15.604 1.00 66.88 87 SER A N 1
ATOM 708 C CA . SER A 1 87 ? 8.990 -12.343 -16.951 1.00 66.88 87 SER A CA 1
ATOM 709 C C . SER A 1 87 ? 9.968 -11.930 -18.060 1.00 66.88 87 SER A C 1
ATOM 711 O O . SER A 1 87 ? 9.518 -11.577 -19.148 1.00 66.88 87 SER A O 1
ATOM 713 N N . ASN A 1 88 ? 11.291 -11.958 -17.831 1.00 65.75 88 ASN A N 1
ATOM 714 C CA . ASN A 1 88 ? 12.302 -11.472 -18.793 1.00 65.75 88 ASN A CA 1
ATOM 715 C C . ASN A 1 88 ? 11.942 -10.104 -19.412 1.00 65.75 88 ASN A C 1
ATOM 717 O O . ASN A 1 88 ? 12.294 -9.807 -20.551 1.00 65.75 88 ASN A O 1
ATOM 721 N N . TRP A 1 89 ? 11.235 -9.274 -18.636 1.00 63.94 89 TRP A N 1
ATOM 722 C CA . TRP A 1 89 ? 10.978 -7.866 -18.913 1.00 63.94 89 TRP A CA 1
ATOM 723 C C . TRP A 1 89 ? 9.982 -7.665 -20.069 1.00 63.94 89 TRP A C 1
ATOM 725 O O . TRP A 1 89 ? 9.873 -6.577 -20.647 1.00 63.94 89 TRP A O 1
ATOM 735 N N . ASP A 1 90 ? 9.194 -8.699 -20.384 1.00 72.38 90 ASP A N 1
ATOM 736 C CA . ASP A 1 90 ? 8.119 -8.621 -21.370 1.00 72.38 90 ASP A CA 1
ATOM 737 C C . ASP A 1 90 ? 6.997 -7.680 -20.888 1.00 72.38 90 ASP A C 1
ATOM 739 O O . ASP A 1 90 ? 6.669 -7.600 -19.704 1.00 72.38 90 ASP A O 1
ATOM 743 N N . ALA A 1 91 ? 6.376 -6.943 -21.811 1.00 69.69 91 ALA A N 1
ATOM 744 C CA . ALA A 1 91 ? 5.288 -6.002 -21.513 1.00 69.69 91 ALA A CA 1
ATOM 745 C C . ALA A 1 91 ? 4.073 -6.676 -20.853 1.00 69.69 91 ALA A C 1
ATOM 747 O O . ALA A 1 91 ? 3.327 -6.035 -20.113 1.00 69.69 91 ALA A O 1
ATOM 748 N N . LYS A 1 92 ? 3.901 -7.983 -21.073 1.00 74.44 92 LYS A N 1
ATOM 749 C CA . LYS A 1 92 ? 2.856 -8.786 -20.429 1.00 74.44 92 LYS A CA 1
ATOM 750 C C . LYS A 1 92 ? 3.090 -8.966 -18.928 1.00 74.44 92 LYS A C 1
ATOM 752 O O . LYS A 1 92 ? 2.119 -9.003 -18.176 1.00 74.44 92 LYS A O 1
ATOM 757 N N . GLY 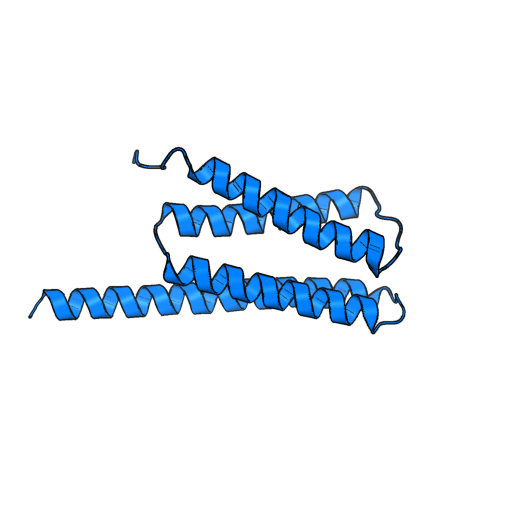A 1 93 ? 4.351 -9.048 -18.498 1.00 78.12 93 GLY A N 1
ATOM 758 C CA . GLY A 1 93 ? 4.719 -9.195 -17.089 1.00 78.12 93 GLY A CA 1
ATOM 759 C C . GLY A 1 93 ? 4.381 -7.958 -16.263 1.00 78.12 93 GLY A C 1
ATOM 760 O O . GLY A 1 93 ? 3.847 -8.083 -15.162 1.00 78.12 93 GLY A O 1
ATOM 761 N N . ASP A 1 94 ? 4.592 -6.768 -16.835 1.00 79.81 94 ASP A N 1
ATOM 762 C CA . ASP A 1 94 ? 4.291 -5.500 -16.162 1.00 79.81 94 ASP A CA 1
ATOM 763 C C . ASP A 1 94 ? 2.793 -5.339 -15.883 1.00 79.81 94 ASP A C 1
ATOM 765 O O . ASP A 1 94 ? 2.370 -5.028 -14.766 1.00 79.81 94 ASP A O 1
ATOM 769 N N . LEU A 1 95 ? 1.977 -5.598 -16.909 1.00 83.88 95 LEU A N 1
ATOM 770 C CA . LEU A 1 95 ? 0.526 -5.523 -16.795 1.00 83.88 95 LEU A CA 1
ATOM 771 C C . LEU A 1 95 ? -0.004 -6.573 -15.810 1.00 83.88 95 LEU A C 1
ATOM 773 O O . LEU A 1 95 ? -0.849 -6.255 -14.976 1.00 83.88 95 LEU A O 1
ATOM 777 N N . ALA A 1 96 ? 0.512 -7.803 -15.872 1.00 88.50 96 ALA A N 1
ATOM 778 C CA . ALA A 1 96 ? 0.124 -8.870 -14.955 1.00 88.50 96 ALA A CA 1
ATOM 779 C C . ALA A 1 96 ? 0.468 -8.534 -13.494 1.00 88.50 96 ALA A C 1
ATOM 781 O O . ALA A 1 96 ? -0.365 -8.738 -12.611 1.00 88.50 96 ALA A O 1
ATOM 782 N N . GLY A 1 97 ? 1.646 -7.955 -13.236 1.00 89.31 97 GLY A N 1
ATOM 783 C CA . GLY A 1 97 ? 2.034 -7.522 -11.893 1.00 89.31 97 GLY A CA 1
ATOM 784 C C . GLY A 1 97 ? 1.110 -6.440 -11.334 1.00 89.31 97 GLY A C 1
ATOM 785 O O . GLY A 1 97 ? 0.674 -6.532 -10.187 1.00 89.31 97 GLY A O 1
ATOM 786 N N . LEU A 1 98 ? 0.735 -5.453 -12.152 1.00 89.50 98 LEU A N 1
ATOM 787 C CA . LEU A 1 98 ? -0.234 -4.430 -11.747 1.00 89.50 98 LEU A CA 1
ATOM 788 C C . LEU A 1 98 ? -1.625 -5.025 -11.486 1.00 89.50 98 LEU A C 1
ATOM 790 O O . LEU A 1 98 ? -2.267 -4.666 -10.501 1.00 89.50 98 LEU A O 1
ATOM 794 N N . ILE A 1 99 ? -2.085 -5.962 -12.321 1.00 91.81 99 ILE A N 1
ATOM 795 C CA . ILE A 1 99 ? -3.361 -6.665 -12.114 1.00 91.81 99 ILE A CA 1
ATOM 796 C C . ILE A 1 99 ? -3.360 -7.441 -10.790 1.00 91.81 99 ILE A C 1
ATOM 798 O O . ILE A 1 99 ? -4.370 -7.427 -10.082 1.00 91.81 99 ILE A O 1
ATOM 802 N N . LEU A 1 100 ? -2.249 -8.082 -10.413 1.00 92.62 100 LEU A N 1
ATOM 803 C CA . LEU A 1 100 ? -2.137 -8.754 -9.114 1.00 92.62 100 LEU A CA 1
ATOM 804 C C . LEU A 1 100 ? -2.190 -7.763 -7.954 1.00 92.62 100 LEU A C 1
ATOM 806 O O . LEU A 1 100 ? -2.930 -7.999 -6.999 1.00 92.62 100 LEU A O 1
ATOM 810 N N . LEU A 1 101 ? -1.495 -6.625 -8.058 1.00 94.06 101 LEU A N 1
ATOM 811 C CA . LEU A 1 101 ? -1.583 -5.564 -7.053 1.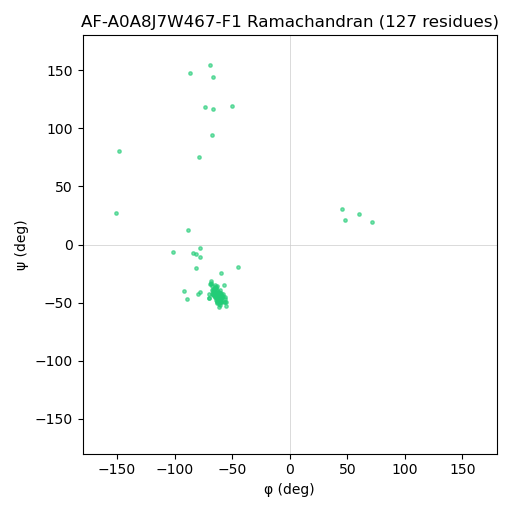00 94.06 101 LEU A CA 1
ATOM 812 C C . LEU A 1 101 ? -3.038 -5.102 -6.861 1.00 94.06 101 LEU A C 1
ATOM 814 O O . LEU A 1 101 ? -3.515 -5.003 -5.728 1.00 94.06 101 LEU A O 1
ATOM 818 N N . PHE A 1 102 ? -3.775 -4.890 -7.957 1.00 93.50 102 PHE A N 1
ATOM 819 C CA . PHE A 1 102 ? -5.200 -4.557 -7.900 1.00 93.50 102 PHE A CA 1
ATOM 820 C C . PHE A 1 102 ? -6.030 -5.664 -7.254 1.00 93.50 102 PHE A C 1
ATOM 822 O O . PHE A 1 102 ? -6.831 -5.389 -6.360 1.00 93.50 102 PHE A O 1
ATOM 829 N N . SER A 1 103 ? -5.818 -6.910 -7.665 1.00 95.56 103 SER A N 1
ATOM 830 C CA . SER A 1 103 ? -6.566 -8.066 -7.170 1.00 95.56 103 SER A CA 1
ATOM 831 C C . SER A 1 103 ? -6.407 -8.218 -5.658 1.00 95.56 103 SER A C 1
ATOM 833 O O . SER A 1 103 ? -7.398 -8.268 -4.930 1.00 95.56 103 SER A O 1
ATOM 835 N N . TRP A 1 104 ? -5.170 -8.173 -5.163 1.00 97.06 104 TRP A N 1
ATOM 836 C CA . TRP A 1 104 ? -4.883 -8.230 -3.733 1.00 97.06 104 TRP A CA 1
ATOM 837 C C . TRP A 1 104 ? -5.422 -7.024 -2.961 1.00 97.06 104 TRP A C 1
ATOM 839 O O . TRP A 1 104 ? -5.889 -7.178 -1.829 1.00 97.06 104 TRP A O 1
ATOM 849 N N . SER A 1 105 ? -5.428 -5.830 -3.561 1.00 94.81 105 SER A N 1
ATOM 850 C CA . SER A 1 105 ? -6.019 -4.646 -2.927 1.00 94.81 105 SER A CA 1
ATOM 851 C C . SER A 1 105 ? -7.534 -4.804 -2.719 1.00 94.81 105 SER A C 1
ATOM 853 O O . SER A 1 105 ? -8.040 -4.520 -1.633 1.00 94.81 105 SER A O 1
ATOM 855 N N . ILE A 1 106 ? -8.250 -5.340 -3.717 1.00 96.50 106 ILE A N 1
ATOM 856 C CA . ILE A 1 106 ? -9.701 -5.568 -3.669 1.00 96.50 106 ILE A CA 1
ATOM 857 C C . ILE A 1 106 ? -10.031 -6.692 -2.687 1.00 96.50 106 ILE A C 1
ATOM 859 O O . ILE A 1 106 ? -10.915 -6.534 -1.845 1.00 96.50 106 ILE A O 1
ATOM 863 N N . ILE A 1 107 ? -9.299 -7.809 -2.759 1.00 96.94 107 ILE A N 1
ATOM 864 C CA . ILE A 1 107 ? -9.489 -8.960 -1.871 1.00 96.94 107 ILE A CA 1
ATOM 865 C C . ILE A 1 107 ? -9.270 -8.548 -0.415 1.00 96.94 107 ILE A C 1
ATOM 867 O O . ILE A 1 107 ? -10.122 -8.814 0.430 1.00 96.94 107 ILE A O 1
ATOM 871 N N . GLY A 1 108 ? -8.169 -7.859 -0.108 1.00 96.50 108 GLY A N 1
ATOM 872 C CA . GLY A 1 108 ? -7.896 -7.443 1.265 1.00 96.50 108 GLY A CA 1
ATOM 873 C C . GLY A 1 108 ? -8.868 -6.398 1.788 1.00 96.50 108 GLY A C 1
ATOM 874 O O . GLY A 1 108 ? -9.257 -6.471 2.950 1.00 96.50 108 GLY A O 1
ATOM 875 N N . LEU A 1 109 ? -9.332 -5.471 0.945 1.00 96.44 109 LEU A N 1
ATOM 876 C CA . LEU A 1 109 ? -10.392 -4.543 1.336 1.00 96.44 109 LEU A CA 1
ATOM 877 C C . LEU A 1 109 ? -11.704 -5.283 1.629 1.00 96.44 109 LEU A C 1
ATOM 879 O O . LEU A 1 109 ? -12.329 -5.033 2.658 1.00 96.44 109 LEU A O 1
ATOM 883 N N . GLY A 1 110 ? -12.099 -6.222 0.766 1.00 96.94 110 GLY A N 1
ATOM 884 C CA . GLY A 1 110 ? -13.305 -7.029 0.946 1.00 96.94 110 GLY A CA 1
ATOM 885 C C . GLY A 1 110 ? -13.256 -7.871 2.221 1.00 96.94 110 GLY A C 1
ATOM 886 O O . GLY A 1 110 ? -14.136 -7.753 3.073 1.00 96.94 110 GLY A O 1
ATOM 887 N N . ILE A 1 111 ? -12.194 -8.664 2.395 1.00 96.81 111 ILE A N 1
ATOM 888 C CA . ILE A 1 111 ? -11.981 -9.487 3.596 1.00 96.81 111 ILE A CA 1
ATOM 889 C C . ILE A 1 111 ? -11.892 -8.600 4.840 1.00 96.81 111 ILE A C 1
ATOM 891 O O . ILE A 1 111 ? -12.494 -8.911 5.866 1.00 96.81 111 ILE A O 1
ATOM 895 N N . GLY A 1 112 ? -11.179 -7.477 4.746 1.00 96.00 112 GLY A N 1
ATOM 896 C CA . GLY A 1 112 ? -11.001 -6.534 5.840 1.00 96.00 112 GLY A CA 1
ATOM 897 C C . GLY A 1 112 ? -12.320 -5.962 6.348 1.00 96.00 112 GLY A C 1
ATOM 898 O O . GLY A 1 112 ? -12.576 -5.978 7.553 1.00 96.00 112 GLY A O 1
ATOM 899 N N . LEU A 1 113 ? -13.182 -5.503 5.439 1.00 96.06 113 LEU A N 1
ATOM 900 C CA . LEU A 1 113 ? -14.497 -4.971 5.790 1.00 96.06 113 LEU A CA 1
ATOM 901 C C . LEU A 1 113 ? -15.420 -6.051 6.364 1.00 96.06 113 LEU A C 1
ATOM 903 O O . LEU A 1 113 ? -16.102 -5.795 7.355 1.00 96.06 113 LEU A O 1
ATOM 907 N N . VAL A 1 114 ? -15.414 -7.263 5.801 1.00 96.31 114 VAL A N 1
ATOM 908 C CA . VAL A 1 114 ? -16.194 -8.389 6.343 1.00 96.31 114 VAL A CA 1
ATOM 909 C C . VAL A 1 114 ? -15.735 -8.736 7.762 1.00 96.31 114 VAL A C 1
ATOM 911 O O . VAL A 1 114 ? -16.567 -8.858 8.660 1.00 96.31 114 VAL A O 1
ATOM 914 N N . ALA A 1 115 ? -14.424 -8.823 8.000 1.00 94.25 115 ALA A N 1
ATOM 915 C CA . ALA A 1 115 ? -13.866 -9.104 9.321 1.00 94.25 115 ALA A CA 1
ATOM 916 C C . ALA A 1 115 ? -14.243 -8.024 10.350 1.00 94.25 115 ALA A C 1
ATOM 918 O O . ALA A 1 115 ? -14.644 -8.345 11.471 1.00 94.25 115 ALA A O 1
ATOM 919 N N . GLU A 1 116 ? -14.171 -6.747 9.967 1.00 93.62 116 GLU A N 1
ATOM 920 C CA . GLU A 1 116 ? -14.581 -5.629 10.821 1.00 93.62 116 GLU A CA 1
ATOM 921 C C . GLU A 1 116 ? -16.080 -5.702 11.171 1.00 93.62 116 GLU A C 1
ATOM 923 O O . GLU A 1 116 ? -16.451 -5.545 12.336 1.00 93.62 116 GLU A O 1
ATOM 928 N N . LEU A 1 117 ? -16.944 -6.017 10.197 1.00 92.44 117 LEU A N 1
ATOM 929 C CA . LEU A 1 117 ? -18.388 -6.176 10.410 1.00 92.44 117 LEU A CA 1
ATOM 930 C C . LEU A 1 117 ? -18.722 -7.347 11.347 1.00 92.44 117 LEU A C 1
ATOM 932 O O . LEU A 1 117 ? -19.590 -7.215 12.219 1.00 92.44 117 LEU A O 1
ATOM 936 N N . CYS A 1 118 ? -18.027 -8.478 11.205 1.00 92.31 118 CYS A N 1
ATOM 937 C CA . CYS A 1 118 ? -18.181 -9.627 12.095 1.00 92.31 118 CYS A CA 1
ATOM 938 C C . CYS A 1 118 ? -17.797 -9.273 13.539 1.00 92.31 118 CYS A C 1
ATOM 940 O O . CYS A 1 118 ? -18.563 -9.551 14.465 1.00 92.31 118 CYS A O 1
ATOM 942 N N . LEU A 1 119 ? -16.652 -8.610 13.738 1.00 90.25 119 LEU A N 1
ATOM 943 C CA . LEU A 1 119 ? -16.192 -8.187 15.065 1.00 90.25 119 LEU A CA 1
ATOM 944 C C . LEU A 1 119 ? -17.141 -7.177 15.708 1.00 90.25 119 LEU A C 1
ATOM 946 O O . LEU A 1 119 ? -17.463 -7.301 16.891 1.00 90.25 119 LEU A O 1
ATOM 950 N N . PHE A 1 120 ? -17.622 -6.204 14.932 1.00 89.31 120 PHE A N 1
ATOM 951 C CA . PHE A 1 120 ? -18.588 -5.223 15.413 1.00 89.31 120 PHE A CA 1
ATOM 952 C C . PHE A 1 120 ? -19.885 -5.893 15.885 1.00 89.31 120 PHE A C 1
ATOM 954 O O . PHE A 1 120 ? -20.392 -5.586 16.966 1.00 89.31 120 PHE A O 1
ATOM 961 N N . SER A 1 121 ? -20.388 -6.855 15.108 1.00 88.25 121 SER A N 1
ATOM 96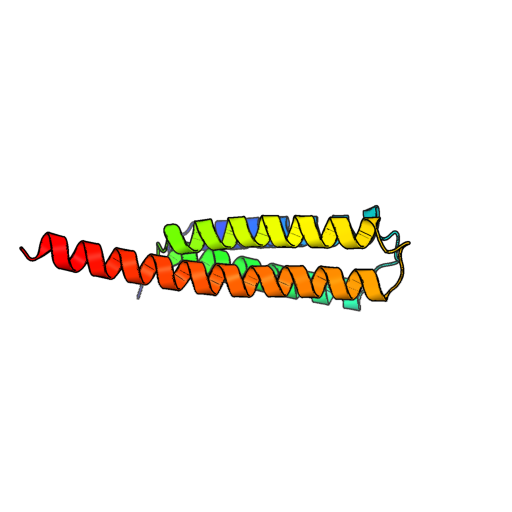2 C CA . SER A 1 121 ? -21.583 -7.623 15.462 1.00 88.25 121 SER A CA 1
ATOM 963 C C . SER A 1 121 ? -21.364 -8.422 16.749 1.00 88.25 121 SER A C 1
ATOM 965 O O . SER A 1 121 ? -22.172 -8.327 17.670 1.00 88.25 121 SER A O 1
ATOM 967 N N . PHE A 1 122 ? -20.238 -9.133 16.871 1.00 89.44 122 PHE A N 1
ATOM 968 C CA . PHE A 1 122 ? -19.917 -9.932 18.058 1.00 89.44 122 PHE A CA 1
ATOM 969 C C . PHE A 1 122 ? -19.812 -9.084 19.335 1.00 89.44 122 PHE A C 1
ATOM 971 O O . PHE A 1 122 ? -20.402 -9.419 20.362 1.00 89.44 122 PHE A O 1
ATOM 978 N N . GLN A 1 123 ? -19.125 -7.940 19.268 1.00 86.88 123 GLN A N 1
ATOM 979 C CA . GLN A 1 123 ? -19.011 -7.018 20.403 1.00 86.88 123 GLN A CA 1
ATOM 980 C C . GLN A 1 123 ? -20.365 -6.441 20.826 1.00 86.88 123 GLN A C 1
ATOM 982 O O . GLN A 1 123 ? -20.593 -6.223 22.017 1.00 86.88 123 GLN A O 1
ATOM 987 N N . LYS A 1 124 ? -21.260 -6.191 19.863 1.00 84.00 124 LYS A N 1
ATOM 988 C CA . LYS A 1 124 ? -22.616 -5.714 20.140 1.00 84.00 124 LYS A CA 1
ATOM 989 C C . LYS A 1 124 ? -23.443 -6.767 20.877 1.00 84.00 124 LYS A C 1
ATOM 991 O O . LYS A 1 124 ? -24.131 -6.409 21.826 1.00 84.00 124 LYS A O 1
ATOM 996 N N . TYR A 1 125 ? -23.351 -8.037 20.479 1.00 82.06 125 TYR A N 1
ATOM 997 C CA . TYR A 1 125 ? -24.045 -9.132 21.164 1.00 82.06 125 TYR A CA 1
ATOM 998 C C . TYR A 1 125 ? -23.511 -9.362 22.581 1.00 82.06 125 TYR A C 1
ATOM 1000 O O . TYR A 1 125 ? -24.300 -9.488 23.509 1.00 82.06 125 TYR A O 1
ATOM 1008 N N . TYR A 1 126 ? -22.189 -9.346 22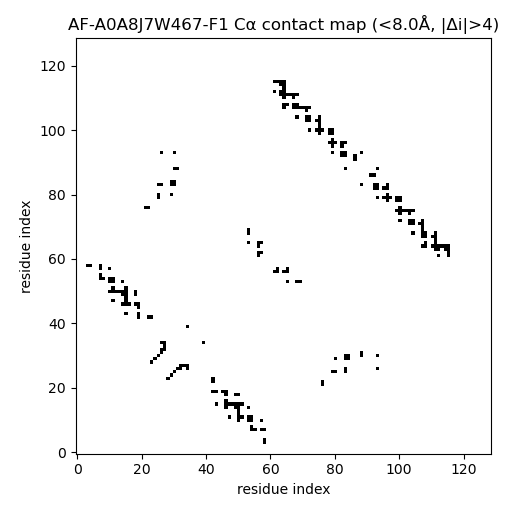.771 1.00 76.31 126 TYR A N 1
ATOM 1009 C CA . TYR A 1 126 ? -21.585 -9.608 24.080 1.00 76.31 126 TYR A CA 1
ATOM 1010 C C . TYR A 1 126 ? -21.854 -8.507 25.119 1.00 76.31 126 TYR A C 1
ATOM 1012 O O . TYR A 1 126 ? -21.946 -8.793 26.302 1.00 76.31 126 TYR A O 1
ATOM 1020 N N . LYS A 1 127 ? -21.989 -7.239 24.706 1.00 64.38 127 LYS A N 1
ATOM 1021 C CA . LYS A 1 127 ? -22.297 -6.127 25.629 1.00 64.38 127 LYS A CA 1
ATOM 1022 C C . LYS A 1 127 ? -23.782 -6.000 25.990 1.00 64.38 127 LYS A C 1
ATOM 1024 O O . LYS A 1 127 ? -24.120 -5.143 26.801 1.00 64.38 127 LYS A O 1
ATOM 1029 N N . ALA A 1 128 ? -24.655 -6.762 25.336 1.00 59.69 128 ALA A N 1
ATOM 1030 C CA . ALA A 1 128 ? -26.103 -6.694 25.522 1.00 59.69 128 ALA A CA 1
ATOM 1031 C C . ALA A 1 128 ? -26.667 -7.823 26.406 1.00 59.69 128 ALA A C 1
ATOM 1033 O O . ALA A 1 128 ? -27.859 -7.788 26.708 1.00 59.69 128 ALA A O 1
ATOM 1034 N N . GLY A 1 129 ? -25.842 -8.802 26.792 1.00 48.97 129 GLY A N 1
ATOM 1035 C CA . GLY A 1 129 ? -26.151 -9.828 27.796 1.00 48.97 129 GLY A CA 1
ATOM 1036 C C . GLY A 1 129 ? -25.406 -9.557 29.092 1.00 48.97 129 GLY A C 1
ATOM 1037 O O . GLY A 1 129 ? -25.962 -9.917 30.149 1.00 48.97 129 GLY A O 1
#

pLDDT: mean 85.79, std 12.11, range [42.22, 97.06]

Solvent-accessible surface area (backbone atoms only — not comparable to full-atom values): 6529 Å² total; per-residue (Å²): 144,86,78,82,57,85,59,37,62,56,46,21,50,51,42,18,54,51,45,32,50,51,54,50,47,42,45,49,68,60,42,66,48,84,78,50,75,68,56,52,52,52,45,48,54,52,14,44,51,54,5,49,52,51,20,47,28,57,68,72,63,38,59,62,19,39,51,39,28,52,53,24,38,52,50,12,51,52,53,20,46,49,32,30,68,70,41,82,58,39,75,66,24,55,54,50,16,52,50,41,30,51,51,26,39,52,48,17,42,54,53,10,49,52,52,40,52,52,52,54,50,52,54,54,56,66,76,72,112

Mean predicted aligned error: 6.27 Å

Foldseek 3Di:
DDDQPPCLVVQLVVQLVVQLVLLCCLCCVLLVDDDDPVNSVVSSVVSSVRSVLLSVCVSVVLVQLNVLLVVLLVVLSVQLSVLSNPVNSDPVSNVVSVVSSVVSNVVSNVVSVVVSVVVVVVVVVVVVD

Secondary structure (DSSP, 8-state):
-----TTH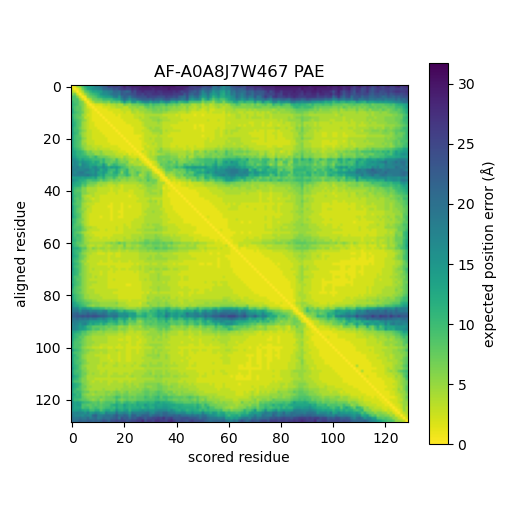HHHHHHHHHHHHHHHHHIIIIIS-PPPPHHHHHHHHHHHHHHHHHHHHHHHTT-HHHHHHHHHHHHHHHHHHHHHHHHTTT-HHHHHHHHHHHHHHHHHHHHHHHHH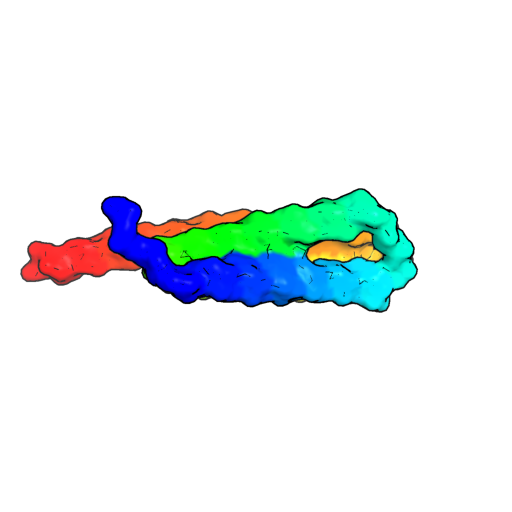HHHHHHHHHHHTT-

Sequence (129 aa):
MNHLNKNYWFQFLIFTISSFAMIFLGIRIISYKLLTGENVLAFLILSMILGLISSGLYSMRYKTAGIIFIFSLLIGFYEMYQLFLGSNWDAKGDLAGLILLFSWSIIGLGIGLVAELCLFSFQKYYKAG